Protein AF-J9EF21-F1 (afdb_monomer_lite)

Sequence (61 aa):
VDDRGLYASGQFWLTRRDVVGRAKGFVPYVGMVTILMNDYPKLKYAVLIALGAFVILHREG

pLDDT: mean 89.4, std 9.12, range [53.5, 96.94]

Structure (mmCIF, N/CA/C/O backbone):
data_AF-J9EF21-F1
#
_entry.id   AF-J9EF21-F1
#
loop_
_atom_site.group_PDB
_atom_site.id
_atom_site.type_symbol
_atom_site.label_atom_id
_atom_site.label_alt_id
_atom_site.label_comp_id
_atom_site.label_asym_id
_atom_site.label_entity_id
_atom_site.label_seq_id
_atom_site.pdbx_PDB_ins_code
_atom_site.Cartn_x
_atom_site.Cartn_y
_atom_site.Cartn_z
_atom_site.occupancy
_atom_site.B_iso_or_equiv
_atom_site.auth_seq_id
_atom_site.auth_comp_id
_atom_site.auth_asym_id
_atom_site.auth_atom_id
_atom_site.pdbx_PDB_model_num
ATOM 1 N N . VAL A 1 1 ? 23.168 -7.600 -11.928 1.00 53.50 1 VAL A N 1
ATOM 2 C CA . VAL A 1 1 ? 22.127 -8.446 -12.553 1.00 53.50 1 VAL A CA 1
ATOM 3 C C . VAL A 1 1 ? 21.160 -7.494 -13.213 1.00 53.50 1 VAL A C 1
ATOM 5 O O . VAL A 1 1 ? 20.821 -6.502 -12.588 1.00 53.50 1 VAL A O 1
ATOM 8 N N . ASP A 1 2 ? 20.872 -7.708 -14.487 1.00 73.88 2 ASP A N 1
ATOM 9 C CA . ASP A 1 2 ? 20.132 -6.779 -15.339 1.00 73.88 2 ASP A CA 1
ATOM 10 C C . ASP A 1 2 ? 18.794 -7.429 -15.699 1.00 73.88 2 ASP A C 1
ATOM 12 O O . ASP A 1 2 ? 18.763 -8.630 -15.988 1.00 73.88 2 ASP A O 1
ATOM 16 N N . ASP A 1 3 ? 17.705 -6.664 -15.680 1.00 75.06 3 ASP A N 1
ATOM 17 C CA . ASP A 1 3 ? 16.323 -7.154 -15.824 1.00 75.06 3 ASP A CA 1
ATOM 18 C C . ASP A 1 3 ? 16.022 -7.734 -17.219 1.00 75.06 3 ASP A C 1
ATOM 20 O O . ASP A 1 3 ? 14.925 -8.224 -17.488 1.00 75.06 3 ASP A O 1
ATOM 24 N N . ARG A 1 4 ? 17.025 -7.757 -18.104 1.00 73.56 4 ARG A N 1
ATOM 25 C CA . ARG A 1 4 ? 17.021 -8.462 -19.394 1.00 73.56 4 ARG A CA 1
ATOM 26 C C . ARG A 1 4 ? 16.602 -9.931 -19.296 1.00 73.56 4 ARG A C 1
ATOM 28 O O . ARG A 1 4 ? 16.080 -10.457 -20.270 1.00 73.56 4 ARG A O 1
ATOM 35 N N . GLY A 1 5 ? 16.794 -10.588 -18.148 1.00 79.69 5 GLY A N 1
ATOM 36 C CA . GLY A 1 5 ? 16.352 -11.973 -17.937 1.00 79.69 5 GLY A CA 1
ATOM 37 C C . GLY A 1 5 ? 14.828 -12.168 -17.912 1.00 79.69 5 GLY A C 1
ATOM 38 O O . GLY A 1 5 ? 14.368 -13.295 -18.062 1.00 79.69 5 GLY A O 1
ATOM 39 N N . LEU A 1 6 ? 14.047 -11.095 -17.738 1.00 83.44 6 LEU A N 1
ATOM 40 C CA . LEU A 1 6 ? 12.578 -11.142 -17.748 1.00 83.44 6 LEU A CA 1
ATOM 41 C C . LEU A 1 6 ? 11.980 -11.047 -19.162 1.00 83.44 6 LEU A C 1
ATOM 43 O O . LEU A 1 6 ? 10.778 -11.245 -19.332 1.00 83.44 6 LEU A O 1
ATOM 47 N N . TYR A 1 7 ? 12.802 -10.741 -20.169 1.00 84.00 7 TYR A N 1
ATOM 48 C CA . TYR A 1 7 ? 12.385 -10.588 -21.562 1.00 84.00 7 TYR A CA 1
ATOM 49 C C . TYR A 1 7 ? 12.855 -11.769 -22.417 1.00 84.00 7 TYR A C 1
ATOM 51 O O . TYR A 1 7 ? 13.739 -12.535 -22.034 1.00 84.00 7 TYR A O 1
ATOM 59 N N . ALA A 1 8 ? 12.251 -11.927 -23.597 1.00 86.38 8 ALA A N 1
ATOM 60 C CA . ALA A 1 8 ? 12.631 -12.979 -24.531 1.00 86.38 8 ALA A CA 1
ATOM 61 C C . ALA A 1 8 ? 14.112 -12.864 -24.941 1.00 86.38 8 ALA A C 1
ATOM 63 O O . ALA A 1 8 ? 14.640 -11.769 -25.146 1.00 86.38 8 ALA A O 1
ATOM 64 N N . SER A 1 9 ? 14.787 -14.007 -25.095 1.00 86.12 9 SER A N 1
ATOM 65 C CA . SER A 1 9 ? 16.192 -14.040 -25.517 1.00 86.12 9 SER A CA 1
ATOM 66 C C . SER A 1 9 ? 16.373 -13.358 -26.880 1.00 86.12 9 SER A C 1
ATOM 68 O O . SER A 1 9 ? 15.645 -13.648 -27.827 1.00 86.12 9 SER A O 1
ATOM 70 N N . GLY A 1 10 ? 17.331 -12.431 -26.973 1.00 84.88 10 GLY A N 1
ATOM 71 C CA . GLY A 1 10 ? 17.585 -11.633 -28.180 1.00 84.88 10 GLY A CA 1
ATOM 72 C C . GLY A 1 10 ? 16.661 -10.420 -28.367 1.00 84.88 10 GLY A C 1
ATOM 73 O O . GLY A 1 10 ? 16.828 -9.678 -29.336 1.00 84.88 10 GLY A O 1
ATOM 74 N N . GLN A 1 11 ? 15.717 -10.171 -27.453 1.00 85.31 11 GLN A N 1
ATOM 75 C CA . GLN A 1 11 ? 14.871 -8.978 -27.478 1.00 85.31 11 GLN A CA 1
ATOM 76 C C . GLN A 1 11 ? 15.570 -7.807 -26.777 1.00 85.31 11 GLN A C 1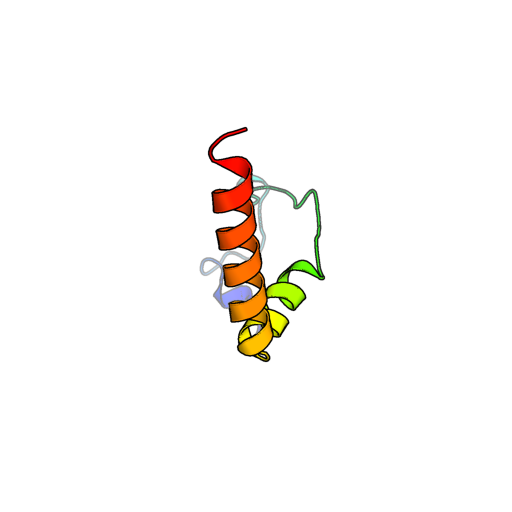
ATOM 78 O O . GLN A 1 11 ? 15.542 -7.677 -25.556 1.00 85.31 11 GLN A O 1
ATOM 83 N N . PHE A 1 12 ? 16.193 -6.933 -27.566 1.00 86.19 12 PHE A N 1
ATOM 84 C CA . PHE A 1 12 ? 16.918 -5.767 -27.046 1.00 86.19 12 PHE A CA 1
ATOM 85 C C . PHE A 1 12 ? 16.030 -4.539 -26.809 1.00 86.19 12 PHE A C 1
ATOM 87 O O . PHE A 1 12 ? 16.377 -3.682 -26.001 1.00 86.19 12 PHE A O 1
ATOM 94 N N . TRP A 1 13 ? 14.892 -4.443 -27.504 1.00 88.81 13 TRP A N 1
ATOM 95 C CA . TRP A 1 13 ? 14.022 -3.266 -27.495 1.00 88.81 13 TRP A CA 1
ATOM 96 C C . TRP A 1 13 ? 12.550 -3.675 -27.437 1.00 88.81 13 TRP A C 1
ATOM 98 O O . TRP A 1 13 ? 12.149 -4.633 -28.097 1.00 88.81 13 TRP A O 1
ATOM 108 N N . LEU A 1 14 ? 11.742 -2.923 -26.684 1.00 88.94 14 LEU A N 1
ATOM 109 C CA . LEU A 1 14 ? 10.285 -3.056 -26.693 1.00 88.94 14 LEU A CA 1
ATOM 110 C C . LEU A 1 14 ? 9.697 -2.296 -27.880 1.00 88.94 14 LEU A C 1
ATOM 112 O O . LEU A 1 14 ? 10.044 -1.143 -28.145 1.00 88.94 14 LEU A O 1
ATOM 116 N N . THR A 1 15 ? 8.763 -2.929 -28.572 1.00 91.75 15 THR A N 1
ATOM 117 C CA . THR A 1 15 ? 7.967 -2.312 -29.630 1.00 91.75 15 THR A CA 1
ATOM 118 C C . THR A 1 15 ? 6.570 -1.977 -29.104 1.00 91.75 15 THR A C 1
ATOM 120 O O . THR A 1 15 ? 6.135 -2.493 -28.081 1.00 91.75 15 THR A O 1
ATOM 123 N N . ARG A 1 16 ? 5.824 -1.089 -29.779 1.00 90.06 16 ARG A N 1
ATOM 124 C CA . ARG A 1 16 ? 4.506 -0.627 -29.281 1.00 90.06 16 ARG A CA 1
ATOM 125 C C . ARG A 1 16 ? 3.506 -1.756 -29.007 1.00 90.06 16 ARG A C 1
ATOM 127 O O . ARG A 1 16 ? 2.674 -1.609 -28.126 1.00 90.06 16 ARG A O 1
ATOM 134 N N . ARG A 1 17 ? 3.599 -2.862 -29.748 1.00 90.75 17 ARG A N 1
ATOM 135 C CA . ARG A 1 17 ? 2.788 -4.078 -29.557 1.00 90.75 17 ARG A CA 1
ATOM 136 C C . ARG A 1 17 ? 3.084 -4.812 -28.246 1.00 90.75 17 ARG A C 1
ATOM 138 O O . ARG A 1 17 ? 2.211 -5.510 -27.754 1.00 90.75 17 ARG A O 1
ATOM 145 N N . ASP A 1 18 ? 4.268 -4.613 -27.675 1.00 90.31 18 ASP A N 1
ATOM 146 C CA . ASP A 1 18 ? 4.682 -5.229 -26.410 1.00 90.31 18 ASP A CA 1
ATOM 147 C C . ASP A 1 18 ? 4.191 -4.409 -25.199 1.00 90.31 18 ASP A C 1
ATOM 149 O O . ASP A 1 18 ? 4.258 -4.859 -24.056 1.00 90.31 18 ASP A O 1
ATOM 153 N N . VAL A 1 19 ? 3.676 -3.194 -25.435 1.00 91.38 19 VAL A N 1
ATOM 154 C CA . VAL A 1 19 ? 3.149 -2.301 -24.398 1.00 91.38 19 VAL A CA 1
ATOM 155 C C . VAL A 1 19 ? 1.650 -2.536 -24.234 1.00 91.38 19 VAL A C 1
ATOM 157 O O . VAL A 1 19 ? 0.838 -2.048 -25.014 1.00 91.38 19 VAL A O 1
ATOM 160 N N . VAL A 1 20 ? 1.278 -3.240 -23.166 1.00 92.88 20 VAL A N 1
ATOM 161 C CA . VAL A 1 20 ? -0.127 -3.549 -22.838 1.00 92.88 20 VAL A CA 1
ATOM 162 C C . VAL A 1 20 ? -0.925 -2.293 -22.457 1.00 92.88 20 VAL A C 1
ATOM 164 O O . VAL A 1 20 ? -2.124 -2.204 -22.708 1.00 92.88 20 VAL A O 1
ATOM 167 N N . GLY A 1 21 ? -0.273 -1.290 -21.863 1.00 93.31 21 GLY A N 1
ATOM 168 C CA . GLY A 1 21 ? -0.930 -0.049 -21.466 1.00 93.31 21 GLY A CA 1
ATOM 169 C C . GLY A 1 21 ? -0.041 0.876 -20.642 1.00 93.31 21 GLY A C 1
ATOM 170 O O . GLY A 1 21 ? 1.146 0.623 -20.448 1.00 93.31 21 GLY A O 1
ATOM 171 N N . ARG A 1 22 ? -0.634 1.968 -20.146 1.00 92.88 22 ARG A N 1
ATOM 172 C CA . ARG A 1 22 ? 0.023 2.948 -19.269 1.00 92.88 22 ARG A CA 1
ATOM 173 C C . ARG A 1 22 ? -0.741 3.055 -17.955 1.00 92.88 22 ARG A C 1
ATOM 175 O O . ARG A 1 22 ? -1.961 3.209 -17.971 1.00 92.88 22 ARG A O 1
ATOM 182 N N . ALA A 1 23 ? -0.023 3.036 -16.833 1.00 93.38 23 ALA A N 1
ATOM 183 C CA . ALA A 1 23 ? -0.608 3.324 -15.529 1.00 93.38 23 ALA A CA 1
ATOM 184 C C . ALA A 1 23 ? -1.207 4.741 -15.529 1.00 93.38 23 ALA A C 1
ATOM 186 O O . ALA A 1 23 ? -0.511 5.719 -15.807 1.00 93.38 23 ALA A O 1
ATOM 187 N N . LYS A 1 24 ? -2.512 4.840 -15.254 1.00 94.75 24 LYS A N 1
ATOM 188 C CA . LYS A 1 24 ? -3.251 6.115 -15.200 1.00 94.75 24 LYS A CA 1
ATOM 189 C C . LYS A 1 24 ? -3.449 6.649 -13.779 1.00 94.75 24 LYS A C 1
ATOM 191 O O . LYS A 1 24 ? -3.911 7.770 -13.620 1.00 94.75 24 LYS A O 1
ATOM 196 N N . GLY A 1 25 ? -3.107 5.866 -12.761 1.00 94.88 25 GLY A N 1
ATOM 197 C CA . GLY A 1 25 ? -3.254 6.234 -11.358 1.00 94.88 25 GLY A CA 1
ATOM 198 C C . GLY A 1 25 ? -2.236 5.506 -10.491 1.00 94.88 25 GLY A C 1
ATOM 199 O O . GLY A 1 25 ? -1.694 4.476 -10.895 1.00 94.88 25 GLY A O 1
ATOM 200 N N . PHE A 1 26 ? -1.969 6.066 -9.315 1.00 94.50 26 PHE A N 1
ATOM 201 C CA . PHE A 1 26 ? -0.990 5.549 -8.369 1.00 94.50 26 PHE A CA 1
ATOM 202 C C . PHE A 1 26 ? -1.482 5.776 -6.941 1.00 94.50 26 PHE A C 1
ATOM 204 O O . PHE A 1 26 ? -1.838 6.898 -6.585 1.00 94.50 26 PHE A O 1
ATOM 211 N N . VAL A 1 27 ? -1.514 4.714 -6.133 1.00 95.38 27 VAL A N 1
ATOM 212 C CA . VAL A 1 27 ? -1.971 4.777 -4.738 1.00 95.38 27 VAL A CA 1
ATOM 213 C C . VAL A 1 27 ? -0.914 4.137 -3.827 1.00 95.38 27 VAL A C 1
ATOM 215 O O . VAL A 1 27 ? -1.036 2.965 -3.472 1.00 95.38 27 VAL A O 1
ATOM 218 N N . PRO A 1 28 ? 0.149 4.877 -3.458 1.00 92.69 28 PRO A N 1
ATOM 219 C CA . PRO A 1 28 ? 1.318 4.307 -2.781 1.00 92.69 28 PRO A CA 1
ATOM 220 C C . PRO A 1 28 ? 1.026 3.782 -1.371 1.00 92.69 28 PRO A C 1
ATOM 222 O O . PRO A 1 28 ? 1.678 2.850 -0.914 1.00 92.69 28 PRO A O 1
ATOM 225 N N . TYR A 1 29 ? 0.050 4.368 -0.673 1.00 95.06 29 TYR A N 1
ATOM 226 C CA . TYR A 1 29 ? -0.149 4.126 0.760 1.00 95.06 29 TYR A CA 1
ATOM 227 C C . TYR A 1 29 ? -1.195 3.055 1.086 1.00 95.06 29 TYR A C 1
ATOM 229 O O . TYR A 1 29 ? -1.282 2.621 2.230 1.00 95.06 29 TYR A O 1
ATOM 237 N N . VAL A 1 30 ? -1.964 2.571 0.103 1.00 95.25 30 VAL A N 1
ATOM 238 C CA . VAL A 1 30 ? -3.004 1.549 0.348 1.00 95.2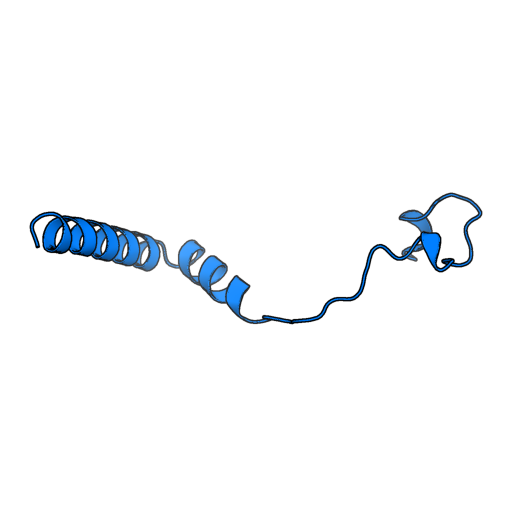5 30 VAL A CA 1
ATOM 239 C C . VAL A 1 30 ? -2.412 0.255 0.913 1.00 95.25 30 VAL A C 1
ATOM 241 O O . VAL A 1 30 ? -3.003 -0.354 1.804 1.00 95.25 30 VAL A O 1
ATOM 244 N N . GLY A 1 31 ? -1.210 -0.130 0.476 1.00 93.69 31 GLY A N 1
ATOM 245 C CA . GLY A 1 31 ? -0.514 -1.299 1.020 1.00 93.69 31 GLY A CA 1
ATOM 246 C C . GLY A 1 31 ? -0.217 -1.189 2.520 1.00 93.69 31 GLY A C 1
ATOM 247 O O . GLY A 1 31 ? -0.256 -2.198 3.222 1.00 93.69 31 GLY A O 1
ATOM 248 N N . MET A 1 32 ? -0.018 0.028 3.046 1.00 95.38 32 MET A N 1
ATOM 249 C CA . MET A 1 32 ? 0.265 0.242 4.471 1.00 95.38 32 MET A CA 1
ATOM 250 C C . MET A 1 32 ? -0.907 -0.171 5.360 1.00 95.38 32 MET A C 1
ATOM 252 O O . MET A 1 32 ? -0.682 -0.669 6.457 1.00 95.38 32 MET A O 1
ATOM 256 N N . VAL A 1 33 ? -2.148 -0.039 4.878 1.00 92.12 33 VAL A N 1
ATOM 257 C CA . VAL A 1 33 ? -3.336 -0.512 5.609 1.00 92.12 33 VAL A CA 1
ATOM 258 C C . VAL A 1 33 ? -3.264 -2.024 5.827 1.00 92.12 33 VAL A C 1
ATOM 260 O O . VAL A 1 33 ? -3.579 -2.515 6.908 1.00 92.12 33 VAL A O 1
ATOM 263 N N . THR A 1 34 ? -2.794 -2.765 4.820 1.00 92.12 34 THR A N 1
ATOM 264 C CA . THR A 1 34 ? -2.661 -4.227 4.907 1.00 92.12 34 THR A CA 1
ATOM 265 C C . THR A 1 34 ? -1.533 -4.624 5.855 1.00 92.12 34 THR A C 1
ATOM 267 O O . THR A 1 34 ? -1.724 -5.517 6.677 1.00 92.12 34 THR A O 1
ATOM 270 N N . ILE A 1 35 ? -0.393 -3.929 5.790 1.00 94.62 35 ILE A N 1
ATOM 271 C CA . ILE A 1 35 ? 0.730 -4.139 6.717 1.00 94.62 35 ILE A CA 1
ATOM 272 C C . ILE A 1 35 ? 0.273 -3.882 8.156 1.00 94.62 35 ILE A C 1
ATOM 274 O O . ILE A 1 35 ? 0.451 -4.733 9.020 1.00 94.62 35 ILE A O 1
ATOM 278 N N . LEU A 1 36 ? -0.421 -2.767 8.401 1.00 93.69 36 LEU A N 1
ATOM 279 C CA . LEU A 1 36 ? -0.937 -2.426 9.725 1.00 93.69 36 LEU A CA 1
ATOM 280 C C . LEU A 1 36 ? -1.920 -3.486 10.251 1.00 93.69 36 LEU A C 1
ATOM 282 O O . LEU A 1 36 ? -1.883 -3.843 11.427 1.00 93.69 36 LEU A O 1
ATOM 286 N N . MET A 1 37 ? -2.786 -4.018 9.387 1.00 91.19 37 MET A N 1
ATOM 287 C CA . MET A 1 37 ? -3.731 -5.074 9.760 1.00 91.19 37 MET A CA 1
ATOM 288 C C . MET A 1 37 ? -3.037 -6.408 10.082 1.00 91.19 37 MET A C 1
ATOM 290 O O . MET A 1 37 ? -3.548 -7.176 10.901 1.00 91.19 37 MET A O 1
ATOM 294 N N . ASN A 1 38 ? -1.892 -6.687 9.455 1.00 91.94 38 ASN A N 1
ATOM 295 C CA . ASN A 1 38 ? -1.071 -7.859 9.749 1.00 91.94 38 ASN A CA 1
ATOM 296 C C . ASN A 1 38 ? -0.294 -7.698 11.066 1.00 91.94 38 ASN A C 1
ATOM 298 O O . ASN A 1 38 ? -0.340 -8.585 11.917 1.00 91.94 38 ASN A O 1
ATOM 302 N N . ASP A 1 39 ? 0.362 -6.553 11.253 1.00 95.25 39 ASP A N 1
ATOM 303 C CA . ASP A 1 39 ? 1.256 -6.302 12.390 1.00 95.25 39 ASP A CA 1
ATOM 304 C C . ASP A 1 39 ? 0.494 -6.056 13.699 1.00 95.25 39 ASP A C 1
ATOM 306 O O . ASP A 1 39 ? 0.997 -6.340 14.788 1.00 95.25 39 ASP A O 1
ATOM 310 N N . TYR A 1 40 ? -0.755 -5.590 13.607 1.00 93.00 40 TYR A N 1
ATOM 311 C CA . TYR A 1 40 ? -1.633 -5.385 14.755 1.00 93.00 40 TYR A CA 1
ATOM 312 C C . TYR A 1 40 ? -2.891 -6.256 14.641 1.00 93.00 40 TYR A C 1
ATOM 314 O O . TYR A 1 40 ? -3.961 -5.762 14.277 1.00 93.00 40 TYR A O 1
ATOM 322 N N . PRO A 1 41 ? -2.839 -7.540 15.050 1.00 90.69 41 PRO A N 1
ATOM 323 C CA . PRO A 1 41 ? -3.994 -8.441 14.999 1.00 90.69 41 PRO A CA 1
ATOM 324 C C . PRO A 1 41 ? -5.232 -7.890 15.720 1.00 90.69 41 PRO A C 1
ATOM 326 O O . PRO A 1 41 ? -6.361 -8.128 15.303 1.00 90.69 41 PRO A O 1
ATOM 329 N N . LYS A 1 42 ? -5.035 -7.094 16.780 1.00 93.62 42 LYS A N 1
ATOM 330 C CA . LYS A 1 42 ? -6.126 -6.409 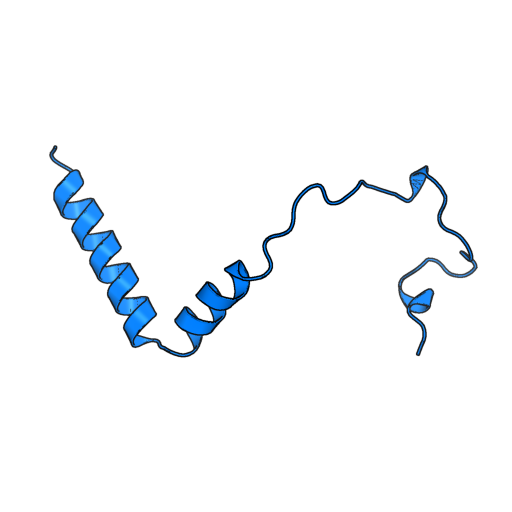17.492 1.00 93.62 42 LYS A CA 1
ATOM 331 C C . LYS A 1 42 ? -6.905 -5.456 16.580 1.00 93.62 42 LYS A C 1
ATOM 333 O O . LYS A 1 42 ? -8.128 -5.420 16.663 1.00 93.62 42 LYS A O 1
ATOM 338 N N . LEU A 1 43 ? -6.220 -4.731 15.691 1.00 92.88 43 LEU A N 1
ATOM 339 C CA . LEU A 1 43 ? -6.855 -3.854 14.707 1.00 92.88 43 LEU A CA 1
ATOM 340 C C . LEU A 1 43 ? -7.703 -4.667 13.725 1.00 92.88 43 LEU A C 1
ATOM 342 O O . LEU A 1 43 ? -8.849 -4.307 13.469 1.00 92.88 43 LEU A O 1
ATOM 346 N N . LYS A 1 44 ? -7.178 -5.798 13.236 1.00 89.81 44 LYS A N 1
ATOM 347 C CA . LYS A 1 44 ? -7.927 -6.718 12.368 1.00 89.81 44 LYS A CA 1
ATOM 348 C C . LYS A 1 44 ? -9.242 -7.152 13.017 1.00 89.81 44 LYS A C 1
ATOM 350 O O . LYS A 1 44 ? -10.295 -7.056 12.392 1.00 89.81 44 LYS A O 1
ATOM 355 N N . TYR A 1 45 ? -9.199 -7.592 14.274 1.00 95.31 45 TYR A N 1
ATOM 356 C CA . TYR A 1 45 ? -10.409 -8.011 14.985 1.00 95.31 45 TYR A CA 1
ATOM 357 C C . TYR A 1 45 ? -11.363 -6.846 15.267 1.00 95.31 45 TYR A C 1
ATOM 359 O O . TYR A 1 45 ? -12.570 -7.020 15.131 1.00 95.31 45 TYR A O 1
ATOM 367 N N . ALA A 1 46 ? -10.850 -5.653 15.584 1.00 96.00 46 ALA A N 1
ATOM 368 C CA . ALA A 1 46 ? -11.680 -4.463 15.768 1.00 96.00 46 ALA A CA 1
ATOM 369 C C . ALA A 1 46 ? -12.461 -4.106 14.493 1.00 96.00 46 ALA A C 1
ATOM 371 O O . ALA A 1 46 ? -13.663 -3.855 14.561 1.00 96.00 46 ALA A O 1
ATOM 372 N N . VAL A 1 47 ? -11.806 -4.155 13.328 1.00 94.62 47 VAL A N 1
ATOM 373 C CA . VAL A 1 47 ? -12.455 -3.921 12.028 1.00 94.62 47 VAL A CA 1
ATOM 374 C C . VAL A 1 47 ? -13.534 -4.969 11.752 1.00 94.62 47 VAL A C 1
ATOM 376 O O . VAL A 1 47 ? -14.633 -4.610 11.340 1.00 94.62 47 VAL A O 1
ATOM 379 N N . LEU A 1 48 ? -13.264 -6.250 12.020 1.00 95.38 48 LEU A N 1
ATOM 380 C CA . LEU A 1 48 ? -14.253 -7.319 11.831 1.00 95.38 48 LEU A CA 1
ATOM 381 C C . LEU A 1 48 ? -15.472 -7.157 12.748 1.00 95.38 48 LEU A C 1
ATOM 383 O O . LEU A 1 48 ? -16.599 -7.337 12.291 1.00 95.38 48 LEU A O 1
ATOM 387 N N . ILE A 1 49 ? -15.264 -6.782 14.013 1.00 96.94 49 ILE A N 1
ATOM 388 C CA . ILE A 1 49 ? -16.355 -6.507 14.959 1.00 96.94 49 ILE A CA 1
ATOM 389 C C . ILE A 1 49 ? -17.174 -5.304 14.490 1.00 96.94 49 ILE A C 1
ATOM 391 O O . ILE A 1 49 ? -18.399 -5.382 14.474 1.00 96.94 49 ILE A O 1
ATOM 395 N N . ALA A 1 50 ? -16.519 -4.219 14.067 1.00 96.44 50 ALA A N 1
ATOM 396 C CA . ALA A 1 50 ? -17.201 -3.038 13.548 1.00 96.44 50 ALA A CA 1
ATOM 397 C C . ALA A 1 50 ? -18.029 -3.366 12.297 1.00 96.44 50 ALA A C 1
ATOM 399 O O . ALA A 1 50 ? -19.176 -2.938 12.199 1.00 96.44 50 ALA A O 1
ATOM 400 N N . LEU A 1 51 ? -17.488 -4.171 11.376 1.00 96.31 51 LEU A N 1
ATOM 401 C CA . LEU A 1 51 ? -18.198 -4.608 10.174 1.00 96.31 51 LEU A CA 1
ATOM 402 C C . LEU A 1 51 ? -19.399 -5.501 10.522 1.00 96.31 51 LEU A C 1
ATOM 404 O O . LEU A 1 51 ? -20.487 -5.311 9.986 1.00 96.31 51 LEU A O 1
ATOM 408 N N . GLY A 1 52 ? -19.223 -6.447 11.449 1.00 96.38 52 GLY A N 1
ATOM 409 C CA . GLY A 1 52 ? -20.305 -7.304 11.934 1.00 96.38 52 GLY A CA 1
ATOM 410 C C . GLY A 1 52 ? -21.413 -6.506 12.622 1.00 96.38 52 GLY A C 1
ATOM 411 O O . GLY A 1 52 ? -22.587 -6.703 12.319 1.00 96.38 52 GLY A O 1
ATOM 412 N N . ALA A 1 53 ? -21.048 -5.557 13.486 1.00 96.25 53 ALA A N 1
ATOM 413 C CA . ALA A 1 53 ? -21.991 -4.652 14.134 1.00 96.25 53 ALA A CA 1
ATOM 414 C C . ALA A 1 53 ? -22.718 -3.768 13.113 1.00 96.25 53 ALA A C 1
ATOM 416 O O . ALA A 1 53 ? -23.935 -3.642 13.185 1.00 96.25 53 ALA A O 1
ATOM 417 N N . PHE A 1 54 ? -22.000 -3.212 12.132 1.00 96.00 54 PHE A N 1
ATOM 418 C CA . PHE A 1 54 ? -22.588 -2.426 11.048 1.00 96.00 54 PHE A CA 1
ATOM 419 C C . PHE A 1 54 ? -23.656 -3.225 10.298 1.00 96.00 54 PHE A C 1
ATOM 421 O O . PHE A 1 54 ? -24.770 -2.736 10.129 1.00 96.00 54 PHE A O 1
ATOM 428 N N . VAL A 1 55 ? -23.339 -4.467 9.920 1.00 95.75 55 VAL A N 1
ATOM 429 C CA . VAL A 1 55 ? -24.286 -5.368 9.252 1.00 95.75 55 VAL A CA 1
ATOM 430 C C . VAL A 1 55 ? -25.496 -5.647 10.136 1.00 95.75 55 VAL A C 1
ATOM 432 O O . VAL A 1 55 ? -26.614 -5.539 9.653 1.00 95.75 55 VAL A O 1
ATOM 435 N N . ILE A 1 56 ? -25.305 -5.972 11.418 1.00 95.19 56 ILE A N 1
ATOM 436 C CA . ILE A 1 56 ? -26.421 -6.242 12.341 1.00 95.19 56 ILE A CA 1
ATOM 437 C C . ILE A 1 56 ? -27.327 -5.012 12.479 1.00 95.19 56 ILE A C 1
ATOM 439 O O . ILE A 1 56 ? -28.543 -5.146 12.400 1.00 95.19 56 ILE A O 1
ATOM 443 N N . LEU A 1 57 ? -26.744 -3.822 12.633 1.00 93.88 57 LEU A N 1
ATOM 444 C CA . LEU A 1 57 ? -27.485 -2.572 12.810 1.00 93.88 57 LEU A CA 1
ATOM 445 C C . LEU A 1 57 ? -28.199 -2.103 11.531 1.00 93.88 57 LEU A C 1
ATOM 447 O O . LEU A 1 57 ? -29.206 -1.415 11.637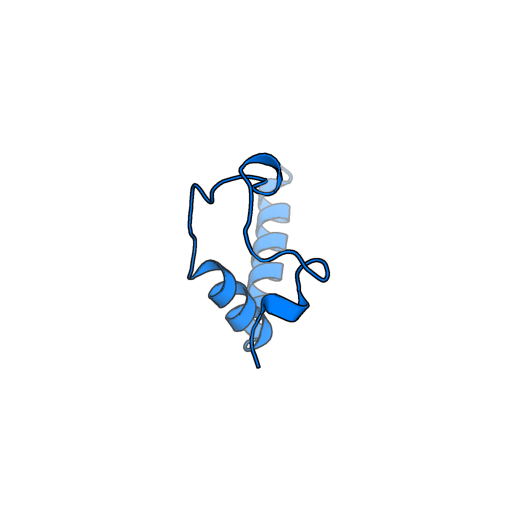 1.00 93.88 57 LEU A O 1
ATOM 451 N N . HIS A 1 58 ? -27.700 -2.458 10.342 1.00 89.94 58 HIS A N 1
ATOM 452 C CA . HIS A 1 58 ? -28.298 -2.075 9.050 1.00 89.94 58 HIS A CA 1
ATOM 453 C C . HIS A 1 58 ? -29.164 -3.169 8.408 1.00 89.94 58 HIS A C 1
ATOM 455 O O . HIS A 1 58 ? -29.748 -2.938 7.354 1.00 89.94 58 HIS A O 1
AT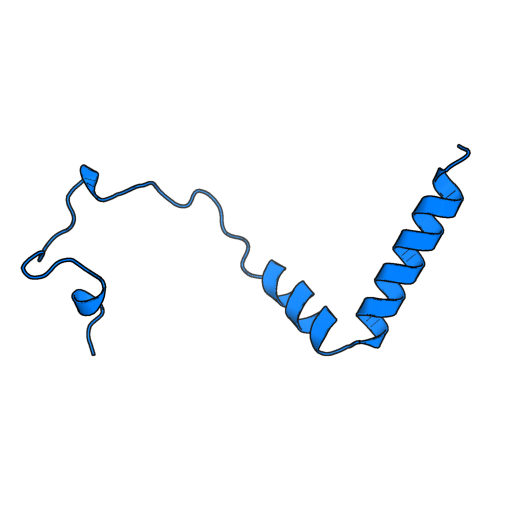OM 461 N N . ARG A 1 59 ? -29.249 -4.370 8.994 1.00 80.75 59 ARG A N 1
ATOM 462 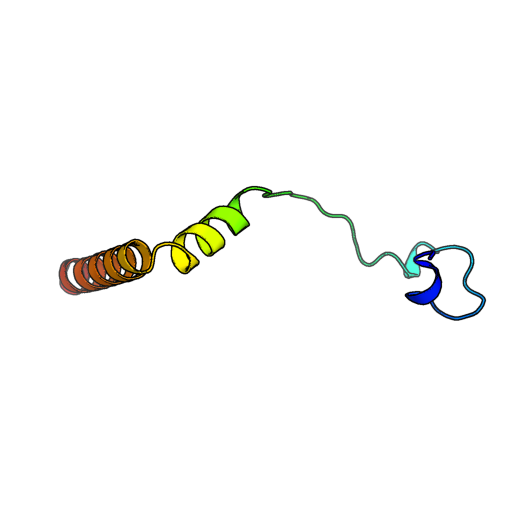C CA . ARG A 1 59 ? -29.976 -5.507 8.402 1.00 80.75 59 ARG A CA 1
ATOM 463 C C . ARG A 1 59 ? -31.504 -5.348 8.432 1.00 80.75 59 ARG A C 1
ATOM 465 O O . ARG A 1 59 ? -32.178 -6.023 7.661 1.00 80.75 59 ARG A O 1
ATOM 472 N N . GLU A 1 60 ? -32.035 -4.487 9.297 1.00 63.88 60 GLU A N 1
ATOM 473 C CA . GLU A 1 60 ? -33.482 -4.288 9.505 1.00 63.88 60 GLU A CA 1
ATOM 474 C C . GLU A 1 60 ? -33.905 -2.803 9.433 1.00 63.88 60 GLU A C 1
ATOM 476 O O . GLU A 1 60 ? -34.910 -2.418 10.029 1.00 63.88 60 GLU A O 1
ATOM 481 N N . GLY A 1 61 ? -33.131 -1.968 8.727 1.00 55.66 61 GLY A N 1
ATOM 482 C CA . GLY A 1 61 ? -33.480 -0.577 8.394 1.00 55.66 61 GLY A CA 1
ATOM 483 C C . GLY A 1 61 ? -34.038 -0.413 6.986 1.00 55.66 61 GLY A C 1
ATOM 484 O O . GLY A 1 61 ? -33.754 -1.284 6.133 1.00 55.66 61 GLY A O 1
#

Secondary structure (DSSP, 8-state):
--GGGGS-TT--S--GGG---------TTHHHHHHHHHH-HHHHHHHHHHHHHHHHHHTT-

Organism: Wuchereria bancrofti (NCBI:txid6293)

Foldseek 3Di:
DDCCVVDDPPPPDDDPVNDPDDDPDDDPCPVVVVVCCVVCVVVVVVVVVVVVVVCVVPVPD

InterPro domains:
  IPR001733 Peptidase S26B [PTHR10806] (1-60)

Radius of gyration: 22.18 Å; chains: 1; bounding box: 56×20×47 Å